Protein AF-A0A087U0R8-F1 (afdb_monomer)

Secondary structure (DSSP, 8-state):
-EE-TTS-EE-TT--GGG-EEE--EEE-SS-EEE---EEE---S---GGGG-----SSPPPPPP-

Structure (mmCIF, N/CA/C/O backbone):
data_AF-A0A087U0R8-F1
#
_entry.id   AF-A0A087U0R8-F1
#
loop_
_atom_site.group_PDB
_atom_site.id
_atom_site.type_symbol
_atom_site.label_atom_id
_atom_site.label_alt_id
_atom_site.label_comp_id
_atom_site.label_asym_id
_atom_site.label_entity_id
_atom_site.label_seq_id
_atom_site.pdbx_PDB_ins_code
_atom_site.Cartn_x
_atom_site.Cartn_y
_atom_site.Cartn_z
_atom_site.occupancy
_atom_site.B_iso_or_equiv
_atom_site.auth_seq_id
_atom_site.auth_comp_id
_atom_site.auth_asym_id
_atom_site.auth_atom_id
_atom_site.pdbx_PDB_model_num
ATOM 1 N N . MET A 1 1 ? -7.184 -6.848 -0.225 1.00 89.25 1 MET A N 1
ATOM 2 C CA . MET A 1 1 ? -6.375 -5.830 -0.919 1.00 89.25 1 MET A CA 1
ATOM 3 C C . MET A 1 1 ? -6.842 -5.750 -2.355 1.00 89.25 1 MET A C 1
ATOM 5 O O . MET A 1 1 ? -7.051 -6.800 -2.955 1.00 89.25 1 MET A O 1
ATOM 9 N N . THR A 1 2 ? -7.011 -4.545 -2.884 1.00 96.06 2 THR A N 1
ATOM 10 C CA . THR A 1 2 ? -7.566 -4.320 -4.223 1.00 96.06 2 THR A CA 1
ATOM 11 C C . THR A 1 2 ? -6.739 -3.263 -4.936 1.00 96.06 2 THR A C 1
ATOM 13 O O . THR A 1 2 ? -6.486 -2.210 -4.365 1.00 96.06 2 THR A O 1
ATOM 16 N N . VAL A 1 3 ? -6.321 -3.517 -6.177 1.00 95.31 3 VAL A N 1
ATOM 17 C CA . VAL A 1 3 ? -5.690 -2.491 -7.020 1.00 95.31 3 VAL A CA 1
ATOM 18 C C . VAL A 1 3 ? -6.747 -1.926 -7.961 1.00 95.31 3 VAL A C 1
ATOM 20 O O . VAL A 1 3 ? -7.325 -2.656 -8.765 1.00 95.31 3 VAL A O 1
ATOM 23 N N . PHE A 1 4 ? -7.019 -0.631 -7.848 1.00 96.00 4 PHE A N 1
ATOM 24 C CA . PHE A 1 4 ? -7.969 0.073 -8.700 1.00 96.00 4 PHE A CA 1
ATOM 25 C C . PHE A 1 4 ? -7.396 0.336 -10.101 1.00 96.00 4 PHE A C 1
ATOM 27 O O . PHE A 1 4 ? -6.178 0.437 -10.255 1.00 96.00 4 PHE A O 1
ATOM 34 N N . PRO A 1 5 ? -8.250 0.566 -11.121 1.00 94.75 5 PRO A N 1
ATOM 35 C CA . PRO A 1 5 ? -7.804 0.943 -12.468 1.00 94.75 5 PRO A CA 1
ATOM 36 C C . PRO A 1 5 ? -6.947 2.217 -12.520 1.00 94.75 5 PRO A C 1
ATOM 38 O O . PRO A 1 5 ? -6.169 2.401 -13.450 1.00 94.75 5 PRO A O 1
ATOM 41 N N . SER A 1 6 ? -7.065 3.091 -11.516 1.00 94.62 6 SER A N 1
ATOM 42 C CA . SER A 1 6 ? -6.208 4.270 -11.346 1.00 94.62 6 SER A CA 1
ATOM 43 C C . SER A 1 6 ? -4.772 3.939 -10.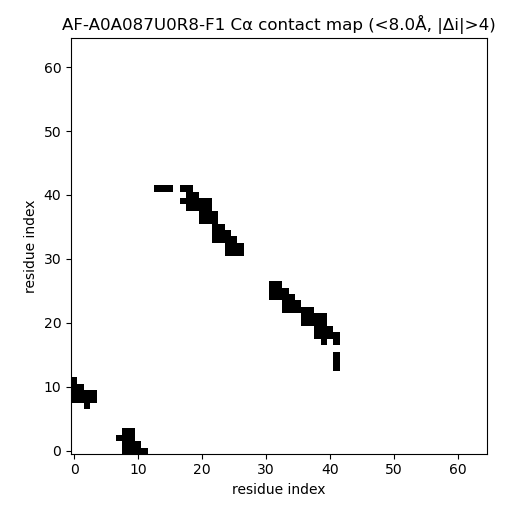914 1.00 94.62 6 SER A C 1
ATOM 45 O O . SER A 1 6 ? -3.920 4.823 -10.924 1.00 94.62 6 SER A O 1
ATOM 47 N N . GLY A 1 7 ? -4.498 2.697 -10.506 1.00 92.81 7 GLY A N 1
ATOM 48 C CA . GLY A 1 7 ? -3.234 2.265 -9.909 1.00 92.81 7 GLY A CA 1
ATOM 49 C C . GLY A 1 7 ? -3.172 2.412 -8.384 1.00 92.81 7 GLY A C 1
ATOM 50 O O . GLY A 1 7 ? -2.125 2.151 -7.795 1.00 92.81 7 GLY A O 1
ATOM 51 N N . ALA A 1 8 ? -4.265 2.821 -7.730 1.00 95.75 8 ALA A N 1
ATOM 52 C CA . ALA A 1 8 ? -4.334 2.915 -6.272 1.00 95.75 8 ALA A CA 1
ATOM 53 C C . ALA A 1 8 ? -4.524 1.533 -5.619 1.00 95.75 8 ALA A C 1
ATOM 55 O O . ALA A 1 8 ? -5.359 0.753 -6.071 1.00 95.75 8 ALA A O 1
ATOM 56 N N . LEU A 1 9 ? -3.784 1.252 -4.541 1.00 97.00 9 LEU A N 1
ATOM 57 C CA . LEU A 1 9 ? -3.947 0.053 -3.711 1.00 97.00 9 LEU A CA 1
ATOM 58 C C . LEU A 1 9 ? -4.838 0.365 -2.502 1.00 97.00 9 LEU A C 1
ATOM 60 O O . LEU A 1 9 ? -4.528 1.253 -1.712 1.00 97.00 9 LEU A O 1
ATOM 64 N N . GLU A 1 10 ? -5.907 -0.403 -2.335 1.00 96.81 10 GLU A N 1
ATOM 65 C CA . GLU A 1 10 ? -6.790 -0.372 -1.173 1.00 96.81 10 GLU A CA 1
ATOM 66 C C . GLU A 1 10 ? -6.550 -1.582 -0.270 1.00 96.81 10 GLU A C 1
ATOM 68 O O . GLU A 1 10 ? -6.572 -2.736 -0.715 1.00 96.81 10 GLU A O 1
ATOM 73 N N . ILE A 1 11 ? -6.367 -1.315 1.022 1.00 96.12 11 ILE A N 1
ATOM 74 C CA . ILE A 1 11 ? -6.255 -2.320 2.078 1.00 96.12 11 ILE A CA 1
ATOM 75 C C . ILE A 1 11 ? -7.395 -2.061 3.066 1.00 96.12 11 ILE A C 1
ATOM 77 O O . ILE A 1 11 ? -7.369 -1.099 3.830 1.00 96.12 11 ILE A O 1
ATOM 81 N N . VAL A 1 12 ? -8.431 -2.896 3.013 1.00 94.38 12 VAL A N 1
ATOM 82 C CA . VAL A 1 12 ? -9.580 -2.818 3.926 1.00 94.38 12 VAL A CA 1
ATOM 83 C C . VAL A 1 12 ? -9.238 -3.536 5.229 1.00 94.38 12 VAL A C 1
ATOM 85 O O . VAL A 1 12 ? -8.608 -4.590 5.192 1.00 94.38 12 VAL A O 1
ATOM 88 N N . SER A 1 13 ? -9.686 -2.983 6.362 1.00 90.44 13 SER A N 1
ATOM 89 C CA . SER A 1 13 ? -9.422 -3.521 7.706 1.00 90.44 13 SER A CA 1
ATOM 90 C C . SER A 1 13 ? -7.929 -3.725 7.984 1.00 90.44 13 SER A C 1
ATOM 92 O O . SER A 1 13 ? -7.511 -4.810 8.380 1.00 90.44 13 SER A O 1
ATOM 94 N N . VAL A 1 14 ? -7.144 -2.663 7.763 1.00 91.88 14 VAL A N 1
ATOM 95 C CA . VAL A 1 14 ? -5.698 -2.623 8.030 1.00 91.88 14 VAL A CA 1
ATOM 96 C C . VAL A 1 14 ? -5.362 -3.178 9.413 1.00 91.88 14 VAL A C 1
ATOM 98 O O . VAL A 1 14 ? -5.973 -2.823 10.424 1.00 91.88 14 VAL A O 1
ATOM 101 N N . SER A 1 15 ? -4.337 -4.017 9.434 1.00 92.56 15 SER A N 1
ATOM 102 C CA . SER A 1 15 ? -3.763 -4.658 10.608 1.00 92.56 15 SER A CA 1
ATOM 103 C C . SER A 1 15 ? -2.252 -4.433 10.649 1.00 92.56 15 SER A C 1
ATOM 105 O O . SER A 1 15 ? -1.641 -4.028 9.663 1.00 92.56 15 SER A O 1
ATOM 107 N N . HIS A 1 16 ? -1.613 -4.721 11.783 1.00 93.25 16 HIS A N 1
ATOM 108 C CA . HIS A 1 16 ? -0.167 -4.524 11.909 1.00 93.25 16 HIS A CA 1
ATOM 109 C C . HIS A 1 16 ? 0.652 -5.434 10.972 1.00 93.25 16 HIS A C 1
ATOM 111 O O . HIS A 1 16 ? 1.774 -5.089 10.630 1.00 93.25 16 HIS A O 1
ATOM 117 N N . SER A 1 17 ? 0.100 -6.556 10.489 1.00 95.25 17 SER A N 1
ATOM 118 C CA . SER A 1 17 ? 0.775 -7.384 9.477 1.00 95.25 17 SER A CA 1
ATOM 119 C C . SER A 1 17 ? 0.830 -6.741 8.091 1.00 95.25 17 SER A C 1
ATOM 121 O O . SER A 1 17 ? 1.598 -7.201 7.252 1.00 95.25 17 SER A O 1
ATOM 123 N N . ASP A 1 18 ? 0.029 -5.702 7.843 1.00 95.75 18 ASP A N 1
ATOM 124 C CA . ASP A 1 18 ? 0.079 -4.937 6.596 1.00 95.75 18 ASP A CA 1
ATOM 125 C C . ASP A 1 18 ? 1.203 -3.883 6.615 1.00 95.75 18 ASP A C 1
ATOM 127 O O . ASP A 1 18 ? 1.546 -3.336 5.566 1.00 95.75 18 ASP A O 1
ATOM 131 N N . GLU A 1 19 ? 1.791 -3.591 7.781 1.00 96.56 19 GLU A N 1
ATOM 132 C CA . GLU A 1 19 ? 2.910 -2.657 7.933 1.00 96.56 19 GLU A CA 1
ATOM 133 C C . GLU A 1 19 ? 4.135 -3.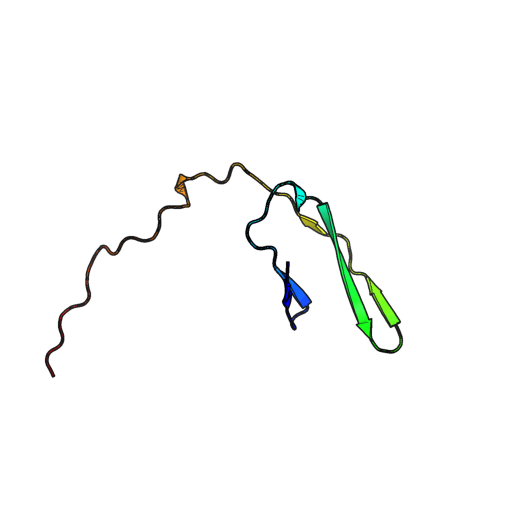112 7.127 1.00 96.56 19 GLU A C 1
ATOM 135 O O . GLU A 1 19 ? 4.527 -4.279 7.140 1.00 96.56 19 GLU A O 1
ATOM 140 N N . GLY A 1 20 ? 4.760 -2.180 6.409 1.00 97.31 20 GLY A N 1
ATOM 141 C CA . GLY A 1 20 ? 5.901 -2.512 5.565 1.00 97.31 20 GLY A CA 1
A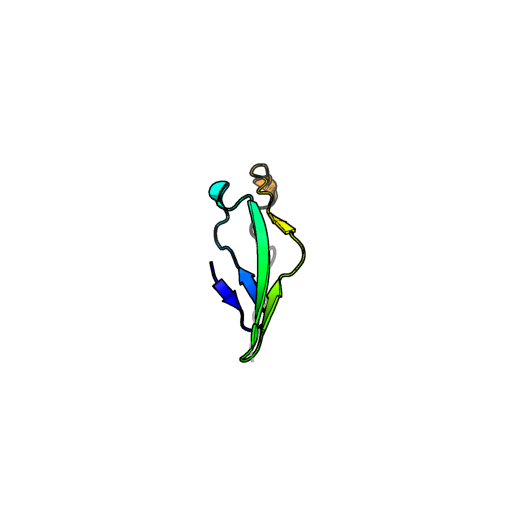TOM 142 C C . GLY A 1 20 ? 6.229 -1.461 4.517 1.00 97.31 20 GLY A C 1
ATOM 143 O O . GLY A 1 20 ? 5.658 -0.372 4.477 1.00 97.31 20 GLY A O 1
ATOM 144 N N . THR A 1 21 ? 7.186 -1.789 3.650 1.00 98.06 21 THR A N 1
ATOM 145 C CA . THR A 1 21 ? 7.575 -0.933 2.523 1.00 98.06 21 THR A CA 1
ATOM 146 C C . THR A 1 21 ? 6.950 -1.440 1.232 1.00 98.06 21 THR A C 1
ATOM 148 O O . THR A 1 21 ? 7.175 -2.577 0.830 1.00 98.06 21 THR A O 1
ATOM 151 N N . TYR A 1 22 ? 6.218 -0.564 0.554 1.00 97.19 22 TYR A N 1
ATOM 152 C CA . TYR A 1 22 ? 5.510 -0.830 -0.688 1.00 97.19 22 TYR A CA 1
ATOM 153 C C . TYR A 1 22 ? 6.172 -0.103 -1.859 1.00 97.19 22 TYR A C 1
ATOM 155 O O . TYR A 1 22 ? 6.749 0.979 -1.710 1.00 97.19 22 TYR A O 1
ATOM 163 N N . ARG A 1 2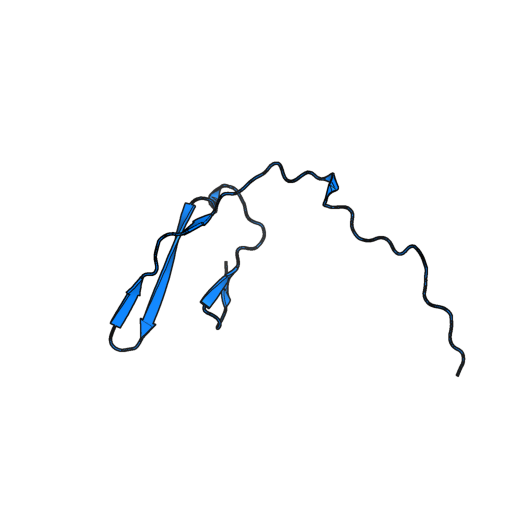3 ? 6.060 -0.695 -3.050 1.00 97.38 23 ARG A N 1
ATOM 164 C CA . ARG A 1 23 ? 6.444 -0.097 -4.334 1.00 97.38 23 ARG A CA 1
ATOM 165 C C . ARG A 1 23 ? 5.357 -0.379 -5.358 1.00 97.38 23 ARG A C 1
ATOM 167 O O . ARG A 1 23 ? 4.763 -1.454 -5.353 1.00 97.38 23 ARG A O 1
ATOM 174 N N . CYS A 1 24 ? 5.119 0.575 -6.248 1.00 96.12 24 CYS A N 1
ATOM 175 C CA . CYS A 1 24 ? 4.279 0.364 -7.416 1.00 96.12 24 CYS A CA 1
ATOM 176 C C . CYS A 1 24 ? 5.147 -0.113 -8.582 1.00 96.12 24 CYS A C 1
ATOM 178 O O . CYS A 1 24 ? 6.227 0.434 -8.822 1.00 96.12 24 CYS A O 1
ATOM 180 N N . VAL A 1 25 ? 4.662 -1.112 -9.317 1.00 96.12 25 VAL A N 1
ATOM 181 C CA . VAL A 1 25 ? 5.298 -1.608 -10.539 1.00 96.12 25 VAL A CA 1
ATOM 182 C C . VAL A 1 25 ? 4.346 -1.363 -11.700 1.00 96.12 25 VAL A C 1
ATOM 184 O O . VAL A 1 25 ? 3.281 -1.971 -11.781 1.00 96.12 25 VAL A O 1
ATOM 187 N N . ALA A 1 26 ? 4.729 -0.466 -12.605 1.00 95.62 26 ALA A N 1
ATOM 188 C CA . ALA A 1 26 ? 3.982 -0.208 -13.828 1.00 95.62 26 ALA A CA 1
ATOM 189 C C . ALA A 1 26 ? 4.558 -1.063 -14.958 1.00 95.62 26 ALA A C 1
ATOM 191 O O . ALA A 1 26 ? 5.755 -0.981 -15.236 1.00 95.62 26 ALA A O 1
ATOM 192 N N . VAL A 1 27 ? 3.716 -1.861 -15.615 1.00 95.81 27 VAL A N 1
ATOM 193 C CA . VAL A 1 27 ? 4.113 -2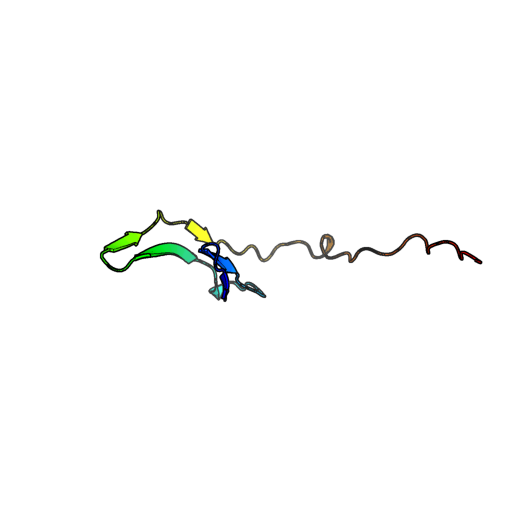.772 -16.698 1.00 95.81 27 VAL A CA 1
ATOM 194 C C . VAL A 1 27 ? 3.329 -2.431 -17.961 1.00 95.81 27 VAL A C 1
ATOM 196 O O . VAL A 1 27 ? 2.118 -2.223 -17.907 1.00 95.81 27 VAL A O 1
ATOM 199 N N . ASN A 1 28 ? 4.015 -2.371 -19.098 1.00 95.00 28 ASN A N 1
ATOM 200 C CA . ASN A 1 28 ? 3.403 -2.397 -20.424 1.00 95.00 28 ASN A CA 1
ATOM 201 C C . ASN A 1 28 ? 3.976 -3.579 -21.235 1.00 95.00 28 ASN A C 1
ATOM 203 O O . ASN A 1 28 ? 4.747 -4.371 -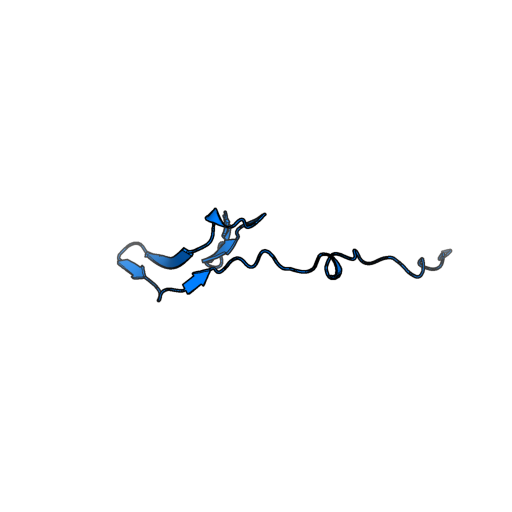20.700 1.00 95.00 28 ASN A O 1
ATOM 207 N N . ALA A 1 29 ? 3.601 -3.708 -22.512 1.00 96.88 29 ALA A N 1
ATOM 208 C CA . ALA A 1 29 ? 4.017 -4.838 -23.354 1.00 96.88 29 ALA A CA 1
ATOM 209 C C . ALA A 1 29 ? 5.545 -4.995 -23.503 1.00 96.88 29 ALA A C 1
ATOM 211 O O . ALA A 1 29 ? 6.015 -6.105 -23.730 1.00 96.88 29 ALA A O 1
ATOM 212 N N . ASP A 1 30 ? 6.306 -3.909 -23.340 1.00 96.50 30 ASP A N 1
ATOM 213 C CA . ASP A 1 30 ? 7.745 -3.883 -23.622 1.00 96.50 30 ASP A CA 1
ATOM 214 C C . ASP A 1 30 ? 8.608 -3.799 -22.358 1.00 96.50 30 ASP A C 1
ATOM 216 O O . ASP A 1 30 ? 9.751 -4.255 -22.347 1.00 96.50 30 ASP A O 1
ATOM 220 N N . LYS A 1 31 ? 8.110 -3.149 -21.299 1.00 96.94 31 LYS A N 1
ATOM 221 C CA . LYS A 1 31 ? 8.913 -2.791 -20.126 1.00 96.94 31 LYS A CA 1
ATOM 222 C C . LYS A 1 31 ? 8.109 -2.730 -18.837 1.00 96.94 31 LYS A C 1
ATOM 224 O O . LYS A 1 31 ? 6.908 -2.457 -18.820 1.00 96.94 31 LYS A O 1
ATOM 229 N N . SER A 1 32 ? 8.836 -2.865 -17.736 1.00 97.00 32 SER A N 1
ATOM 230 C CA . SER A 1 32 ? 8.375 -2.528 -16.396 1.00 97.00 32 SER A CA 1
ATOM 231 C C . SER A 1 32 ? 9.172 -1.353 -15.831 1.00 97.00 32 SER A C 1
ATOM 233 O O . SER A 1 32 ? 10.308 -1.083 -16.232 1.00 97.00 32 SER A O 1
ATOM 235 N N . ARG A 1 33 ? 8.565 -0.615 -14.904 1.00 97.19 33 ARG A N 1
ATOM 236 C CA . ARG A 1 33 ? 9.247 0.411 -14.116 1.00 97.19 33 ARG A CA 1
ATOM 237 C C . ARG A 1 33 ? 8.714 0.422 -12.694 1.00 97.19 33 ARG A C 1
ATOM 239 O O . ARG A 1 33 ? 7.502 0.480 -12.489 1.00 97.19 33 ARG A O 1
ATOM 246 N N . GLU A 1 34 ? 9.630 0.427 -11.735 1.00 97.38 34 GLU A N 1
ATOM 247 C CA . GLU A 1 34 ? 9.309 0.546 -10.316 1.00 97.38 34 GLU A CA 1
ATOM 248 C C . GLU A 1 34 ? 9.290 2.008 -9.865 1.00 97.38 34 GLU A C 1
ATOM 250 O O . GLU A 1 34 ? 10.072 2.840 -10.337 1.00 97.38 34 GLU A O 1
ATOM 255 N N . SER A 1 35 ? 8.398 2.322 -8.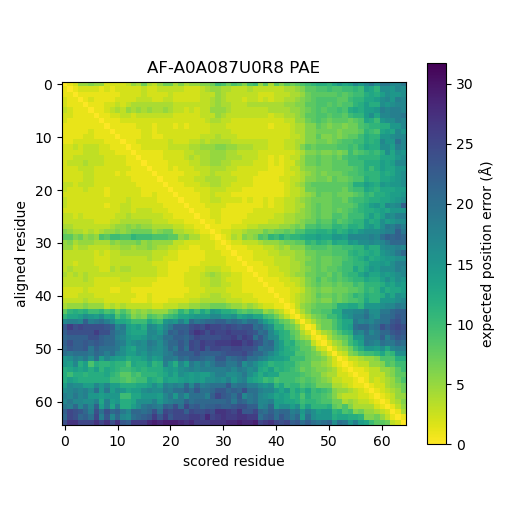930 1.00 97.12 35 SER A N 1
ATOM 256 C CA . SER A 1 35 ? 8.416 3.588 -8.204 1.00 97.12 35 SER A CA 1
ATOM 257 C C . SER A 1 35 ? 9.508 3.609 -7.127 1.00 97.12 35 SER A C 1
ATOM 259 O O . SER A 1 35 ? 10.145 2.599 -6.809 1.00 97.12 35 SER A O 1
ATOM 261 N N . GLY A 1 36 ? 9.667 4.767 -6.481 1.00 98.00 36 GLY A N 1
ATOM 262 C CA . GLY A 1 36 ? 10.312 4.828 -5.170 1.00 98.00 36 GLY A CA 1
ATOM 263 C C . GLY A 1 36 ? 9.550 4.012 -4.115 1.00 98.00 36 GLY A C 1
ATOM 264 O O . GLY A 1 36 ? 8.383 3.659 -4.314 1.00 98.00 36 GLY A O 1
ATOM 265 N N . SER A 1 37 ? 10.222 3.720 -3.002 1.00 97.50 37 SER A N 1
ATOM 266 C CA . SER A 1 37 ? 9.619 3.078 -1.829 1.00 97.50 37 SER A CA 1
ATOM 267 C C . SER A 1 37 ? 8.681 4.024 -1.079 1.00 97.50 37 SER A C 1
ATOM 269 O O . SER A 1 37 ? 9.013 5.194 -0.891 1.00 97.50 37 SER A O 1
ATOM 271 N N . ALA A 1 38 ? 7.575 3.488 -0.565 1.00 97.62 38 ALA A N 1
ATOM 272 C CA . ALA A 1 38 ? 6.697 4.144 0.400 1.00 97.62 38 ALA A CA 1
ATOM 273 C C . ALA A 1 38 ? 6.502 3.246 1.631 1.00 97.62 38 ALA A C 1
ATOM 275 O O . ALA A 1 38 ? 6.291 2.045 1.484 1.00 97.62 38 ALA A O 1
ATOM 276 N N . ALA A 1 39 ? 6.573 3.810 2.837 1.00 97.75 39 ALA A N 1
ATOM 277 C CA . ALA A 1 39 ? 6.319 3.070 4.073 1.00 97.75 39 ALA A CA 1
ATOM 278 C C . ALA A 1 39 ? 4.840 3.180 4.472 1.00 97.75 39 ALA A C 1
ATOM 280 O O . ALA A 1 39 ? 4.314 4.286 4.593 1.00 97.75 39 ALA A O 1
ATOM 281 N N . LEU A 1 40 ? 4.189 2.041 4.701 1.00 96.44 40 LEU A N 1
ATOM 282 C CA . LEU A 1 40 ? 2.897 1.955 5.371 1.00 96.44 40 LEU A CA 1
ATOM 283 C C . LEU A 1 40 ? 3.160 1.694 6.851 1.00 96.44 40 LEU A C 1
ATOM 285 O O . LEU A 1 40 ? 3.690 0.641 7.177 1.00 96.44 40 LEU A O 1
ATOM 289 N N . ILE A 1 41 ? 2.801 2.645 7.714 1.00 95.06 41 ILE A N 1
ATOM 290 C CA . ILE A 1 41 ? 2.941 2.549 9.174 1.00 95.06 41 ILE A CA 1
ATOM 291 C C . ILE A 1 41 ? 1.540 2.450 9.774 1.00 95.06 41 ILE A C 1
ATOM 293 O O . ILE A 1 41 ? 0.689 3.295 9.481 1.00 95.06 41 ILE A O 1
ATOM 297 N N . VAL A 1 42 ? 1.295 1.448 10.618 1.00 92.75 42 VAL A N 1
ATOM 298 C CA . VAL A 1 42 ? -0.030 1.202 11.195 1.00 92.75 42 VAL A CA 1
ATOM 299 C C . VAL A 1 42 ? -0.049 1.658 12.646 1.00 92.75 42 VAL A C 1
ATOM 301 O O . VAL A 1 42 ? 0.476 1.001 13.541 1.00 92.75 42 VAL A O 1
ATOM 304 N N . ASN A 1 43 ? -0.692 2.798 12.898 1.00 88.00 43 ASN A N 1
ATOM 305 C CA . ASN A 1 43 ? -0.879 3.295 14.256 1.00 88.00 43 ASN A CA 1
ATOM 306 C C . ASN A 1 43 ? -2.153 2.694 14.865 1.00 88.00 43 ASN A C 1
ATOM 308 O O . ASN A 1 43 ? -3.258 2.968 14.406 1.00 88.00 43 ASN A O 1
ATOM 312 N N . THR A 1 44 ? -2.008 1.886 15.911 1.00 75.81 44 THR A N 1
ATOM 313 C CA . THR A 1 44 ? -3.132 1.261 16.626 1.00 75.81 44 THR A CA 1
ATOM 314 C C . THR A 1 44 ? -3.746 2.166 17.696 1.00 75.81 44 THR A C 1
ATOM 316 O O . THR A 1 44 ? -4.827 1.869 18.195 1.00 75.81 44 THR A O 1
ATOM 319 N N . ASN A 1 45 ? -3.118 3.305 18.008 1.00 73.06 45 ASN A N 1
ATOM 320 C CA . ASN A 1 45 ? -3.591 4.280 18.996 1.00 73.06 45 ASN A CA 1
ATOM 321 C C . ASN A 1 45 ? -4.534 5.336 18.393 1.00 73.06 45 ASN A C 1
ATOM 323 O O . ASN A 1 45 ? -4.609 6.463 18.890 1.00 73.06 45 ASN A O 1
ATOM 327 N N . TYR A 1 46 ? -5.258 5.011 17.318 1.00 64.94 46 TYR A N 1
ATOM 328 C CA . TYR A 1 46 ? -6.343 5.874 16.859 1.00 64.94 46 TYR A CA 1
ATOM 329 C C . TYR A 1 46 ? -7.451 5.858 17.913 1.00 64.94 46 TYR A C 1
ATOM 331 O O . TYR A 1 46 ? -8.208 4.899 18.026 1.00 64.94 46 TYR A O 1
ATOM 339 N N . ASN A 1 47 ? -7.495 6.928 18.711 1.00 58.31 47 ASN A N 1
ATOM 340 C CA . ASN A 1 47 ? -8.474 7.144 19.767 1.00 58.31 47 ASN A CA 1
ATOM 341 C C . ASN A 1 47 ? -9.887 6.767 19.296 1.00 58.31 47 ASN A C 1
ATOM 343 O O . ASN A 1 47 ? -10.427 7.375 18.370 1.00 58.31 47 ASN A O 1
ATOM 347 N N . GLU A 1 48 ? -10.512 5.834 20.015 1.00 59.06 48 GLU A N 1
ATOM 348 C CA . GLU A 1 48 ? -11.932 5.461 19.919 1.00 59.06 48 GLU A CA 1
ATOM 349 C C . GLU A 1 48 ? -12.879 6.684 19.942 1.00 59.06 48 GLU A C 1
ATOM 351 O O . GLU A 1 48 ? -13.995 6.626 19.433 1.00 59.06 48 GLU A O 1
ATOM 356 N N . LEU A 1 49 ? -12.416 7.834 20.448 1.00 56.53 49 LEU A N 1
ATOM 357 C CA . LEU A 1 49 ? -13.131 9.116 20.429 1.00 56.53 49 LEU A CA 1
ATOM 358 C C . LEU A 1 49 ? -13.415 9.664 19.018 1.00 56.53 49 LEU A C 1
ATOM 360 O O . LEU A 1 49 ? -14.348 10.444 18.859 1.00 56.53 49 LEU A O 1
ATOM 364 N N . ASN A 1 50 ? -12.660 9.258 17.991 1.00 58.12 50 ASN A N 1
ATOM 365 C CA . ASN A 1 50 ? -12.906 9.676 16.603 1.00 58.12 50 ASN A CA 1
ATOM 366 C C . ASN A 1 50 ? -13.886 8.742 15.861 1.00 58.12 50 ASN A C 1
ATOM 368 O O . ASN A 1 50 ? -14.168 8.944 14.683 1.00 58.12 50 ASN A O 1
ATOM 372 N N . ARG A 1 51 ? -14.410 7.709 16.544 1.00 64.81 51 ARG A N 1
ATOM 373 C CA . ARG A 1 51 ? -15.407 6.758 16.018 1.00 64.81 51 ARG A CA 1
ATOM 374 C C . ARG A 1 51 ? -16.843 7.145 16.376 1.00 64.81 51 ARG A C 1
ATOM 376 O O . ARG A 1 51 ? -17.749 6.321 16.247 1.00 64.81 51 ARG A O 1
ATOM 383 N N . LEU A 1 52 ? -17.074 8.379 16.829 1.00 70.31 52 LEU A N 1
ATOM 384 C CA . LEU A 1 52 ? -18.428 8.880 17.031 1.00 70.31 52 LEU A CA 1
ATOM 385 C C . LEU A 1 52 ? -19.114 8.956 15.667 1.00 70.31 52 LEU A C 1
ATOM 387 O O . LEU A 1 52 ? -18.859 9.850 14.864 1.00 70.31 52 LEU A O 1
ATOM 391 N N . SER A 1 53 ? -19.971 7.972 15.401 1.00 74.75 53 SER A N 1
ATOM 392 C CA . SER A 1 53 ? -20.845 8.008 14.237 1.00 74.75 53 SER A CA 1
ATOM 393 C C . SER A 1 53 ? -21.667 9.300 14.292 1.00 74.75 53 SER A C 1
ATOM 395 O O . SER A 1 53 ? -22.134 9.667 15.378 1.00 74.75 53 SER A O 1
ATOM 397 N N . PRO A 1 54 ? -21.855 10.004 13.164 1.00 81.06 54 PRO A N 1
ATOM 398 C CA . PRO A 1 54 ? -22.712 11.177 13.134 1.00 81.06 54 PRO A CA 1
ATOM 399 C C . PRO A 1 54 ? -24.091 10.813 13.684 1.00 81.06 54 PRO A C 1
ATOM 40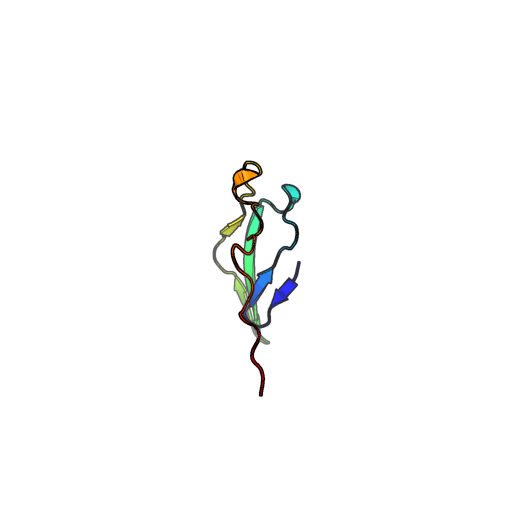1 O O . PRO A 1 54 ? -24.688 9.821 13.264 1.00 81.06 54 PRO A O 1
ATOM 404 N N . HIS A 1 55 ? -24.598 11.610 14.620 1.00 83.75 55 HIS A N 1
ATOM 405 C CA . HIS A 1 55 ? -25.974 11.488 15.079 1.00 83.75 55 HIS A CA 1
ATOM 406 C C . HIS A 1 55 ? -26.782 12.650 14.512 1.00 83.75 55 HIS A C 1
ATOM 408 O O . HIS A 1 55 ? -26.348 13.802 14.514 1.00 83.75 55 HIS A O 1
ATOM 414 N N . PHE A 1 56 ? -27.966 12.341 13.994 1.00 88.06 56 PHE A N 1
ATOM 415 C CA . PHE A 1 56 ? -28.871 13.365 13.498 1.00 88.06 56 PHE A CA 1
ATOM 416 C C . PHE A 1 56 ? -29.415 14.174 14.676 1.00 88.06 56 PHE A C 1
ATOM 418 O 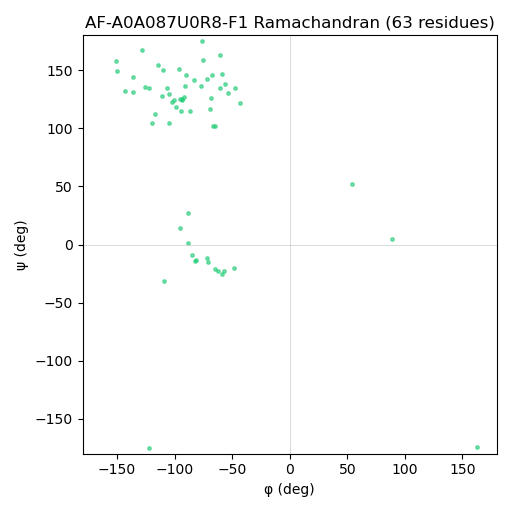O . PHE A 1 56 ? -30.138 13.640 15.514 1.00 88.06 56 PHE A O 1
ATOM 425 N N . ILE A 1 57 ? -29.096 15.469 14.721 1.00 91.69 57 ILE A N 1
ATOM 426 C CA . ILE A 1 57 ? -29.647 16.402 15.718 1.00 91.69 57 ILE A CA 1
ATOM 427 C C . ILE A 1 57 ? -31.041 16.924 15.338 1.00 91.69 57 ILE A C 1
ATOM 429 O O . ILE A 1 57 ? -31.739 17.491 16.172 1.00 91.69 57 ILE A O 1
ATOM 433 N N . ALA A 1 58 ? -31.461 16.728 14.085 1.00 92.75 58 ALA A N 1
ATOM 434 C CA . ALA A 1 58 ? -32.780 17.105 13.594 1.00 92.75 58 ALA A CA 1
ATOM 435 C C . ALA A 1 58 ? -33.238 16.164 12.472 1.00 92.75 58 ALA A C 1
ATOM 437 O O . ALA A 1 58 ? -32.421 15.644 11.708 1.00 92.75 58 ALA A O 1
ATOM 438 N N . LYS A 1 59 ? -34.556 15.967 12.368 1.00 87.88 59 LYS A N 1
ATOM 439 C CA . LYS A 1 59 ? -35.199 15.268 11.247 1.00 87.88 59 LYS A CA 1
ATOM 440 C C . LYS A 1 59 ? -35.693 16.286 10.206 1.00 87.88 59 LYS A C 1
ATOM 442 O O . LYS A 1 59 ? -36.035 17.403 10.597 1.00 87.88 59 LYS A O 1
ATOM 447 N N . PRO A 1 60 ? -35.759 15.923 8.912 1.00 90.50 60 PRO A N 1
ATOM 448 C CA . PRO A 1 60 ? -36.330 16.788 7.883 1.00 90.50 60 PRO A CA 1
ATOM 449 C C . PRO A 1 60 ? -37.800 17.139 8.184 1.00 90.50 60 PRO A C 1
ATOM 451 O O . PRO A 1 60 ? -38.513 16.300 8.742 1.00 90.50 60 PRO A O 1
ATOM 454 N N . PRO A 1 61 ? -38.273 18.342 7.813 1.00 89.12 61 PRO A N 1
ATOM 455 C CA . PRO A 1 61 ? -39.685 18.697 7.920 1.00 89.12 61 PRO A CA 1
ATOM 456 C C . PRO A 1 61 ? -40.542 17.870 6.948 1.00 89.12 61 PRO A C 1
ATOM 458 O O . PRO A 1 61 ? -40.108 17.555 5.841 1.00 89.12 61 PRO A O 1
ATOM 461 N N . ASN A 1 62 ? -41.775 17.546 7.350 1.00 89.44 62 ASN A N 1
ATOM 462 C CA . ASN A 1 62 ? -42.749 16.899 6.469 1.00 89.44 62 ASN A CA 1
ATOM 463 C C . ASN A 1 62 ? -43.189 17.885 5.374 1.00 89.44 62 ASN A C 1
ATOM 465 O O . ASN A 1 62 ? -43.667 18.972 5.697 1.00 89.44 62 ASN A O 1
ATOM 469 N N . THR A 1 63 ? -43.082 17.509 4.099 1.00 80.62 63 THR A N 1
ATOM 470 C CA . THR A 1 63 ? -43.647 18.274 2.978 1.00 80.62 63 THR A CA 1
ATOM 471 C C . THR A 1 63 ? -44.940 17.619 2.497 1.00 80.62 63 THR A C 1
ATOM 473 O O . THR A 1 63 ? -44.952 16.447 2.129 1.00 80.62 63 THR A O 1
ATOM 476 N N . THR A 1 64 ? -46.045 18.364 2.507 1.00 77.88 64 THR A N 1
ATOM 477 C CA . THR A 1 64 ? -47.293 17.974 1.834 1.00 77.88 64 THR A CA 1
ATOM 478 C C . THR A 1 64 ? -47.305 18.593 0.440 1.00 77.88 64 THR A C 1
ATOM 480 O O . THR A 1 64 ? -47.131 19.808 0.329 1.00 77.88 64 THR A O 1
ATOM 483 N N . VAL A 1 65 ? -47.470 17.764 -0.595 1.00 65.19 65 VAL A N 1
ATOM 484 C CA . VAL A 1 65 ? -47.801 18.208 -1.963 1.00 65.19 65 VAL A CA 1
ATOM 485 C C . VAL A 1 65 ? -49.298 18.466 -2.046 1.00 65.19 65 VAL A C 1
ATOM 487 O O . VAL A 1 65 ? -50.046 17.644 -1.468 1.00 65.19 65 VAL A O 1
#

Radius of gyration: 20.85 Å; Cα contacts (8 Å, |Δi|>4): 49; chains: 1; bounding box: 58×26×44 Å

InterPro domains:
  IPR013151 Immunoglobulin-like beta-sandwich domain [PF00047] (9-33)
  IPR013783 Immunoglobulin-like fold [G3DSA:2.60.40.10] (1-56)
  IPR036179 Immunoglobulin-like domain superfamily [SSF48726] (3-43)

Solvent-accessible surface area (backbone atoms only — not comparable to full-atom values): 4674 Å² total; per-residue (Å²): 117,47,75,44,97,89,70,49,78,45,68,76,86,78,50,70,86,70,43,44,79,46,66,54,73,52,72,59,100,88,51,73,49,73,55,72,80,45,78,45,80,68,76,85,79,68,58,73,81,78,65,68,70,89,73,84,91,69,78,82,81,89,82,84,132

Foldseek 3Di:
DDQDPVRDDDDPPDDQVVWDKDWGWDDDPPDIDIDDIDTDDDDPPPDPVVVPDDDDPDDDDDDDD

Organism: Stegodyphus mimosarum (NCBI:txid407821)

Sequence (65 aa):
MTVFPSGALEIVSVSHSDEGTYRCVAVNADKSRESGSAALIVNTNYNELNRLSPHFIAKPPNTTV

Mean predicted aligned error: 8.43 Å

pLDDT: mean 88.91, std 11.7, range [56.53, 98.06]